Protein AF-A0A9D1JFR8-F1 (afdb_monomer)

Structure (mmCIF, N/CA/C/O backbone):
data_AF-A0A9D1JFR8-F1
#
_entry.id   AF-A0A9D1JFR8-F1
#
loop_
_atom_site.group_PDB
_atom_site.id
_atom_site.type_symbol
_atom_site.label_atom_id
_atom_site.label_alt_id
_atom_site.label_comp_id
_atom_site.label_asym_id
_atom_site.label_entity_id
_atom_site.label_seq_id
_atom_site.pdbx_PDB_ins_code
_atom_site.Cartn_x
_atom_site.Cartn_y
_atom_site.Cartn_z
_atom_site.occupancy
_atom_site.B_iso_or_equiv
_atom_site.auth_seq_id
_atom_site.auth_comp_id
_atom_site.auth_asym_id
_atom_site.auth_atom_id
_atom_site.pdbx_PDB_model_num
ATOM 1 N N . MET A 1 1 ? -5.223 -2.509 -13.364 1.00 61.97 1 MET A N 1
ATOM 2 C CA . MET A 1 1 ? -5.330 -2.489 -11.900 1.00 61.97 1 MET A CA 1
ATOM 3 C C . MET A 1 1 ? -6.647 -1.844 -11.552 1.00 61.97 1 MET A C 1
ATOM 5 O O . MET A 1 1 ? -6.771 -0.625 -11.632 1.00 61.97 1 MET A O 1
ATOM 9 N N . ASP A 1 2 ? -7.640 -2.679 -11.281 1.00 76.25 2 ASP A N 1
ATOM 10 C CA . ASP A 1 2 ? -8.967 -2.238 -10.856 1.00 76.25 2 ASP A CA 1
ATOM 11 C C . ASP A 1 2 ? -8.998 -2.009 -9.341 1.00 76.25 2 ASP A C 1
ATOM 13 O O . ASP A 1 2 ? -8.180 -2.548 -8.592 1.00 76.25 2 ASP A O 1
ATOM 17 N N . SER A 1 3 ? -9.959 -1.219 -8.862 1.00 74.12 3 SER A N 1
ATOM 18 C CA . SER A 1 3 ? -10.105 -0.927 -7.428 1.00 74.12 3 SER A CA 1
ATOM 19 C C . SER A 1 3 ? -10.303 -2.192 -6.584 1.00 74.12 3 SER A C 1
ATOM 21 O O . SER A 1 3 ? -9.810 -2.270 -5.460 1.00 74.12 3 SER A O 1
ATOM 23 N N . THR A 1 4 ? -10.964 -3.211 -7.137 1.00 77.50 4 THR A N 1
ATOM 24 C CA . THR A 1 4 ? -11.127 -4.531 -6.514 1.00 77.50 4 THR A CA 1
ATOM 25 C C . THR A 1 4 ? -9.790 -5.242 -6.312 1.00 77.50 4 THR A C 1
ATOM 27 O O . THR A 1 4 ? -9.571 -5.846 -5.268 1.00 77.50 4 THR A O 1
ATOM 30 N N . GLU A 1 5 ? -8.877 -5.117 -7.272 1.00 75.69 5 GLU A N 1
ATOM 31 C CA . GLU A 1 5 ? -7.552 -5.741 -7.246 1.00 75.69 5 G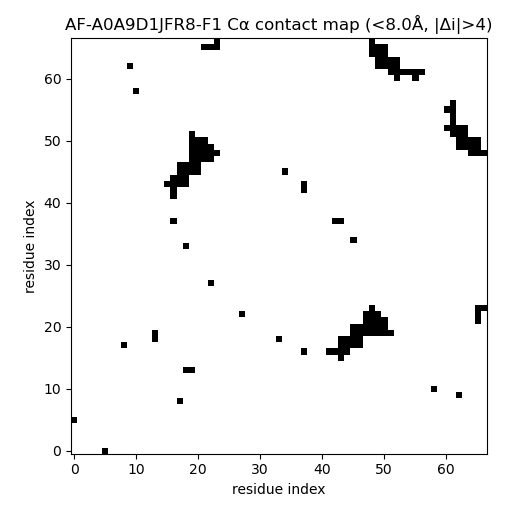LU A CA 1
ATOM 32 C C . GLU A 1 5 ? -6.669 -5.110 -6.155 1.00 75.69 5 GLU A C 1
ATOM 34 O O . GLU A 1 5 ? -5.987 -5.811 -5.413 1.00 75.69 5 GLU A O 1
ATOM 39 N N . ILE A 1 6 ? -6.765 -3.787 -5.970 1.00 75.88 6 ILE A N 1
ATOM 40 C CA . ILE A 1 6 ? -6.101 -3.060 -4.872 1.00 75.88 6 ILE A CA 1
ATOM 41 C C . ILE A 1 6 ? -6.643 -3.514 -3.510 1.00 75.88 6 ILE A C 1
ATOM 43 O O . ILE A 1 6 ? -5.880 -3.733 -2.572 1.00 75.88 6 ILE A O 1
ATOM 47 N N . LEU A 1 7 ? -7.961 -3.689 -3.398 1.00 75.06 7 LEU A N 1
ATOM 48 C CA . LEU A 1 7 ? -8.611 -4.194 -2.185 1.00 75.06 7 LEU A CA 1
ATOM 49 C C . LEU A 1 7 ? -8.190 -5.629 -1.851 1.00 75.06 7 LEU A C 1
ATOM 51 O O . LEU A 1 7 ? -8.012 -5.953 -0.676 1.00 75.06 7 LEU A O 1
ATOM 55 N N . GLU A 1 8 ? -8.017 -6.490 -2.854 1.00 76.50 8 GLU A N 1
ATOM 56 C CA . GLU A 1 8 ? -7.468 -7.829 -2.641 1.00 76.50 8 GLU A CA 1
ATOM 57 C C . GLU A 1 8 ? -6.005 -7.774 -2.198 1.0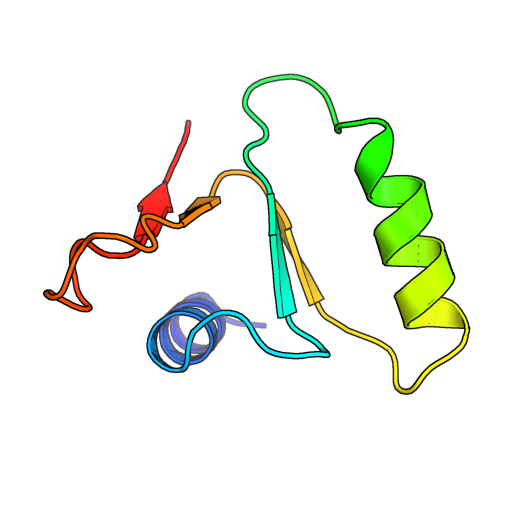0 76.50 8 GLU A C 1
ATOM 59 O O . GLU A 1 8 ? -5.658 -8.432 -1.219 1.00 76.50 8 GLU A O 1
ATOM 64 N N . LEU A 1 9 ? -5.174 -6.934 -2.823 1.00 73.62 9 LEU A N 1
ATOM 65 C CA . LEU A 1 9 ? -3.779 -6.730 -2.414 1.00 73.62 9 LEU A CA 1
ATOM 66 C C . LEU A 1 9 ? -3.669 -6.287 -0.947 1.00 73.62 9 LEU A C 1
ATOM 68 O O . LEU A 1 9 ? -2.890 -6.867 -0.193 1.00 73.62 9 LEU A O 1
ATOM 72 N N . LEU A 1 10 ? -4.504 -5.340 -0.509 1.00 73.69 10 LEU A N 1
ATOM 73 C CA . LEU A 1 10 ? -4.548 -4.887 0.887 1.00 73.69 10 LEU A CA 1
ATOM 74 C C . LEU A 1 10 ? -4.996 -5.995 1.852 1.00 73.69 10 LEU A C 1
ATOM 76 O O . LEU A 1 10 ? -4.464 -6.103 2.955 1.00 73.69 10 LEU A O 1
ATOM 80 N N . LYS A 1 11 ? -5.924 -6.876 1.452 1.00 69.06 11 LYS A N 1
ATOM 81 C CA . LYS A 1 11 ? -6.351 -8.013 2.294 1.00 69.06 11 LYS A CA 1
ATOM 82 C C . LYS A 1 11 ? -5.221 -9.001 2.587 1.00 69.06 11 LYS A C 1
ATOM 84 O O . LYS A 1 11 ? -5.240 -9.631 3.644 1.00 69.06 11 LYS A O 1
ATOM 89 N N . PHE A 1 12 ? -4.254 -9.149 1.681 1.00 66.56 12 PHE A N 1
ATOM 90 C CA . PHE A 1 12 ? -3.108 -10.043 1.874 1.00 66.56 12 PHE A CA 1
ATOM 91 C C . PHE A 1 12 ? -1.972 -9.433 2.719 1.00 66.56 12 PHE A C 1
ATOM 93 O O . PHE A 1 12 ? -1.054 -10.174 3.090 1.00 66.56 12 PHE A O 1
ATOM 100 N N . GLY A 1 13 ? -2.074 -8.148 3.087 1.00 61.69 13 GLY A N 1
ATOM 101 C CA . GLY A 1 13 ? -1.112 -7.415 3.918 1.00 61.69 13 GLY A CA 1
ATOM 102 C C . GLY A 1 13 ? 0.110 -6.892 3.152 1.00 61.69 13 GLY A C 1
ATOM 103 O O . GLY A 1 13 ? 0.329 -7.279 2.003 1.00 61.69 13 GLY A O 1
ATOM 104 N N . GLU A 1 14 ? 0.931 -6.046 3.791 1.00 60.25 14 GLU A N 1
ATOM 105 C CA . GLU A 1 14 ? 2.243 -5.663 3.247 1.00 60.25 14 GLU A CA 1
ATOM 106 C C . GLU A 1 14 ? 3.087 -6.912 2.929 1.00 60.25 14 GLU A C 1
ATOM 108 O O . GLU A 1 14 ? 3.219 -7.855 3.721 1.00 60.25 14 GLU A O 1
ATOM 113 N N . ARG A 1 15 ? 3.643 -6.940 1.718 1.00 66.19 15 ARG A N 1
ATOM 114 C CA . ARG A 1 15 ? 4.484 -8.022 1.191 1.00 66.19 15 ARG A CA 1
ATOM 115 C C . ARG A 1 15 ? 5.778 -7.413 0.676 1.00 66.19 15 ARG A C 1
ATOM 117 O O . ARG A 1 15 ? 5.858 -6.220 0.435 1.00 66.19 15 ARG A O 1
ATOM 124 N N . ILE A 1 16 ? 6.759 -8.267 0.396 1.00 59.47 16 ILE A N 1
ATOM 125 C CA . ILE A 1 16 ? 8.057 -7.870 -0.181 1.00 59.47 16 ILE A CA 1
ATOM 126 C C . ILE A 1 16 ? 7.883 -7.018 -1.458 1.00 59.47 16 ILE A C 1
ATOM 128 O O . ILE A 1 16 ? 8.727 -6.181 -1.751 1.00 59.47 16 ILE A O 1
ATOM 132 N N . ASN A 1 17 ? 6.759 -7.189 -2.166 1.00 61.72 17 ASN A N 1
ATOM 133 C CA . ASN A 1 17 ? 6.448 -6.503 -3.418 1.00 61.72 17 ASN A CA 1
ATOM 134 C C . ASN A 1 17 ? 5.287 -5.493 -3.280 1.00 61.72 17 ASN A C 1
ATOM 136 O O . ASN A 1 17 ? 4.783 -5.026 -4.299 1.00 61.72 17 ASN A O 1
ATOM 140 N N . LEU A 1 18 ? 4.804 -5.199 -2.067 1.00 69.81 18 LEU A N 1
ATOM 141 C CA . LEU A 1 18 ? 3.724 -4.240 -1.814 1.00 69.81 18 LEU A CA 1
ATOM 142 C C . LEU A 1 18 ? 4.078 -3.383 -0.599 1.00 69.81 18 LEU A C 1
ATOM 144 O O . LEU A 1 18 ? 4.023 -3.876 0.523 1.00 69.81 18 LEU A O 1
ATOM 148 N N . GLU A 1 19 ? 4.388 -2.112 -0.841 1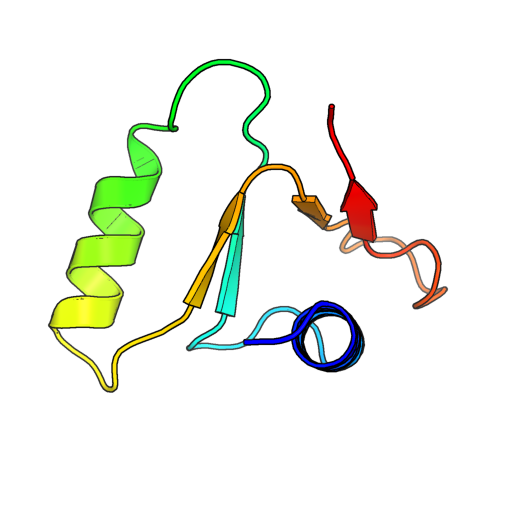.00 75.44 19 GLU A N 1
ATOM 149 C CA . GLU A 1 19 ? 4.675 -1.121 0.201 1.00 75.44 19 GLU A CA 1
ATOM 150 C C . GLU A 1 19 ? 3.516 -0.123 0.294 1.00 75.44 19 GLU A C 1
ATOM 152 O O . GLU A 1 19 ? 3.130 0.481 -0.716 1.00 75.44 19 GLU A O 1
ATOM 157 N N . CYS A 1 20 ? 2.992 0.103 1.500 1.00 76.81 20 CYS A N 1
ATOM 158 C CA . CYS A 1 20 ? 1.989 1.134 1.758 1.00 76.81 20 CYS A CA 1
ATOM 159 C C . CYS A 1 20 ? 2.645 2.351 2.419 1.00 76.81 20 CYS A C 1
ATOM 161 O O . CYS A 1 20 ? 3.273 2.251 3.471 1.00 76.81 20 CYS A O 1
ATOM 163 N N . LYS A 1 21 ? 2.483 3.542 1.833 1.00 75.94 21 LYS A N 1
ATOM 164 C CA . LYS A 1 21 ? 2.958 4.789 2.443 1.00 75.94 21 LYS A CA 1
ATOM 165 C C . LYS A 1 21 ? 1.840 5.807 2.618 1.00 75.94 21 LYS A C 1
ATOM 167 O O . LYS A 1 21 ? 1.095 6.141 1.692 1.00 75.94 21 LYS A O 1
ATOM 172 N N . LYS A 1 22 ? 1.827 6.413 3.806 1.00 76.38 22 LYS A N 1
ATOM 173 C CA . LYS A 1 22 ? 1.038 7.607 4.095 1.00 76.38 22 LYS A CA 1
ATOM 174 C C . LYS A 1 22 ? 1.520 8.759 3.214 1.00 76.38 22 LYS A C 1
ATOM 176 O O . LYS A 1 22 ? 2.698 9.117 3.246 1.00 76.38 22 LYS A O 1
ATOM 181 N N . ALA A 1 23 ? 0.616 9.340 2.436 1.00 66.06 23 ALA A N 1
ATOM 182 C CA . ALA A 1 23 ? 0.906 10.501 1.608 1.00 66.06 23 ALA A CA 1
ATOM 183 C C . ALA A 1 23 ? -0.334 11.396 1.564 1.00 66.06 23 ALA A C 1
ATOM 185 O O . ALA A 1 23 ? -1.310 11.053 0.914 1.00 66.06 2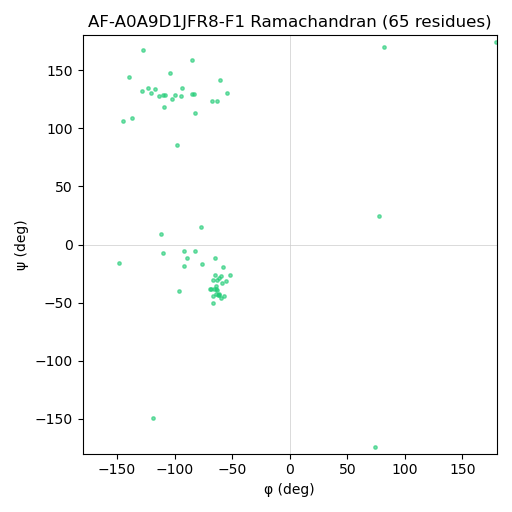3 ALA A O 1
ATOM 186 N N . GLU A 1 24 ? -0.277 12.525 2.272 1.00 63.88 24 GLU A N 1
ATOM 187 C CA . GLU A 1 24 ? -1.387 13.491 2.344 1.00 63.88 24 GLU A CA 1
ATOM 188 C C . GLU A 1 24 ? -1.213 14.638 1.336 1.00 63.88 24 GLU A C 1
ATOM 190 O O . GLU A 1 24 ? -2.163 15.105 0.723 1.00 63.88 24 GLU A O 1
ATOM 195 N N . SER A 1 25 ? 0.008 15.149 1.140 1.00 62.66 25 SER A N 1
ATOM 196 C CA . SER A 1 25 ? 0.218 16.304 0.238 1.00 62.66 25 SER A CA 1
ATOM 197 C C . SER A 1 25 ? 1.559 16.322 -0.487 1.00 62.66 25 SER A C 1
ATOM 199 O O . SER A 1 25 ? 1.743 17.075 -1.442 1.00 62.66 25 SER A O 1
ATOM 201 N N . LYS A 1 26 ? 2.525 15.519 -0.034 1.00 65.69 26 LYS A N 1
ATOM 202 C CA . LYS A 1 26 ? 3.848 15.395 -0.647 1.00 65.69 26 LYS A CA 1
ATOM 203 C C . LYS A 1 26 ? 4.279 13.941 -0.634 1.00 65.69 26 LYS A C 1
ATOM 205 O O . LYS A 1 26 ? 4.014 13.221 0.326 1.00 65.69 26 LYS A O 1
ATOM 210 N N . LEU A 1 27 ? 4.977 13.548 -1.692 1.00 69.69 27 LEU A N 1
ATOM 211 C CA . LEU A 1 27 ? 5.604 12.241 -1.784 1.00 69.69 27 LEU A CA 1
ATOM 212 C C . LEU A 1 27 ? 6.749 12.167 -0.752 1.00 69.69 27 LEU A C 1
ATOM 214 O O . LEU A 1 27 ? 7.622 13.041 -0.775 1.00 69.69 27 LEU A O 1
ATOM 218 N N . PRO A 1 28 ? 6.763 11.186 0.167 1.00 69.50 28 PRO A N 1
ATOM 219 C CA . PRO A 1 28 ? 7.857 11.033 1.120 1.00 69.50 28 PRO A CA 1
ATOM 220 C C . PRO A 1 28 ? 9.187 10.793 0.398 1.00 69.50 28 PRO A C 1
ATOM 222 O O . PRO A 1 28 ? 9.241 10.027 -0.560 1.00 69.50 28 PRO A O 1
ATOM 225 N N . ASN A 1 29 ? 10.290 11.364 0.893 1.00 70.69 29 ASN A N 1
ATOM 226 C CA . ASN A 1 29 ? 11.620 11.088 0.325 1.00 70.69 29 ASN A CA 1
ATOM 227 C C . ASN A 1 29 ? 11.997 9.596 0.405 1.00 70.69 29 ASN A C 1
ATOM 229 O O . ASN A 1 29 ? 12.724 9.106 -0.455 1.00 70.69 29 ASN A O 1
ATOM 233 N N . SER A 1 30 ? 11.446 8.865 1.382 1.00 71.38 30 SER A N 1
ATOM 234 C CA . SER A 1 30 ? 11.620 7.415 1.545 1.00 71.38 30 SER A CA 1
ATOM 235 C C . SER A 1 30 ? 11.017 6.584 0.407 1.00 71.38 30 SER A C 1
ATOM 237 O O . SER A 1 30 ? 11.290 5.394 0.307 1.00 71.38 30 SER A O 1
ATOM 239 N N . VAL A 1 31 ? 10.216 7.184 -0.479 1.00 76.75 31 VAL A N 1
ATOM 240 C CA . VAL A 1 31 ? 9.702 6.505 -1.677 1.00 76.75 31 VAL A CA 1
ATOM 241 C C . VAL A 1 31 ? 10.817 6.154 -2.643 1.00 76.75 31 VAL A C 1
ATOM 243 O O . VAL A 1 31 ? 10.772 5.090 -3.249 1.00 76.75 31 VAL A O 1
ATOM 246 N N . TRP A 1 32 ? 11.817 7.022 -2.791 1.00 79.94 32 TRP A N 1
ATOM 247 C CA . TRP A 1 32 ? 12.916 6.780 -3.723 1.00 79.94 32 TRP A CA 1
ATOM 248 C C . TRP A 1 32 ? 13.772 5.589 -3.298 1.00 79.94 32 TRP A C 1
ATOM 250 O O . TRP A 1 32 ? 14.286 4.871 -4.153 1.00 79.94 32 TRP A O 1
ATOM 260 N N . GLU A 1 33 ? 13.868 5.344 -1.991 1.00 76.25 33 GLU A N 1
ATOM 261 C CA . GLU A 1 33 ? 14.521 4.157 -1.444 1.00 76.25 33 GLU A CA 1
ATOM 262 C C . GLU A 1 33 ? 13.732 2.894 -1.804 1.00 76.25 33 GLU A C 1
ATOM 264 O O . GLU A 1 33 ? 14.300 1.990 -2.412 1.00 76.25 33 GLU A O 1
ATOM 269 N N . THR A 1 34 ? 12.415 2.865 -1.554 1.00 76.62 34 THR A N 1
ATOM 270 C CA . THR A 1 34 ? 11.549 1.732 -1.934 1.00 76.62 34 THR A CA 1
ATOM 271 C C . THR A 1 34 ? 11.535 1.503 -3.448 1.00 76.62 34 THR A C 1
ATOM 273 O O . THR A 1 34 ? 11.646 0.369 -3.905 1.00 76.62 34 THR A O 1
ATOM 276 N N . TYR A 1 35 ? 11.454 2.573 -4.242 1.00 79.50 35 TYR A N 1
ATOM 277 C CA . TYR A 1 35 ? 11.510 2.504 -5.702 1.00 79.50 35 TYR A CA 1
ATOM 278 C C . TYR A 1 35 ? 12.830 1.893 -6.180 1.00 79.50 35 TYR A C 1
ATOM 280 O O . TYR A 1 35 ? 12.826 1.001 -7.025 1.00 79.50 35 TYR A O 1
ATOM 288 N N . SER A 1 36 ? 13.956 2.336 -5.613 1.00 79.88 36 SER A N 1
ATOM 289 C CA . SER A 1 36 ? 15.274 1.775 -5.913 1.00 79.88 36 SER A CA 1
ATOM 290 C C . SER A 1 36 ? 15.354 0.298 -5.522 1.00 79.88 36 SER A C 1
ATOM 292 O O . SER A 1 36 ? 15.830 -0.522 -6.305 1.00 79.88 36 SER A O 1
ATOM 294 N N . SER A 1 37 ? 14.842 -0.082 -4.348 1.00 78.88 37 SER A N 1
ATOM 295 C CA . SER A 1 37 ? 14.800 -1.482 -3.915 1.00 78.88 37 SER A CA 1
ATOM 296 C C . SER A 1 37 ? 13.961 -2.354 -4.847 1.00 78.88 37 SER A C 1
ATOM 298 O O . SER A 1 37 ? 14.427 -3.423 -5.222 1.00 78.88 37 SER A O 1
ATOM 300 N N . PHE A 1 38 ? 12.785 -1.895 -5.280 1.00 80.75 38 PHE A N 1
ATOM 301 C CA . PHE A 1 38 ? 11.927 -2.638 -6.210 1.00 80.75 38 PHE A CA 1
ATOM 302 C C . PHE A 1 38 ? 12.524 -2.732 -7.616 1.00 80.75 38 PHE A C 1
ATOM 304 O O . PHE A 1 38 ? 12.438 -3.783 -8.243 1.00 80.75 38 PHE A O 1
ATOM 311 N N . ALA A 1 39 ? 13.177 -1.677 -8.109 1.00 80.69 39 ALA A N 1
ATOM 312 C CA . ALA A 1 39 ? 13.828 -1.693 -9.421 1.00 80.69 39 ALA A CA 1
ATOM 313 C C . ALA A 1 39 ? 15.000 -2.688 -9.504 1.00 80.69 39 ALA A C 1
ATOM 315 O O . ALA A 1 39 ? 15.323 -3.164 -10.589 1.00 80.69 39 ALA A O 1
ATOM 316 N N . ASN A 1 40 ? 15.635 -2.991 -8.369 1.00 80.94 40 ASN A N 1
ATOM 317 C CA . ASN A 1 40 ? 16.742 -3.944 -8.279 1.00 80.94 40 ASN A CA 1
ATOM 318 C C . ASN A 1 40 ? 16.293 -5.387 -7.970 1.00 80.94 40 ASN A C 1
ATOM 320 O O . ASN A 1 40 ? 17.135 -6.284 -7.941 1.00 80.94 40 ASN A O 1
ATOM 324 N N . THR A 1 41 ? 15.004 -5.620 -7.709 1.00 74.12 41 THR A N 1
ATOM 325 C CA . THR A 1 41 ? 14.433 -6.942 -7.397 1.00 74.12 41 THR A CA 1
ATOM 326 C C . THR A 1 41 ? 13.376 -7.331 -8.443 1.00 74.12 41 THR A C 1
ATOM 328 O O . THR A 1 41 ? 13.492 -6.949 -9.603 1.00 74.12 41 THR A O 1
ATOM 331 N N . ASP A 1 42 ? 12.352 -8.104 -8.072 1.00 74.44 42 ASP A N 1
ATOM 332 C CA . ASP A 1 42 ? 11.257 -8.540 -8.959 1.00 74.44 42 ASP A CA 1
ATOM 333 C C . ASP A 1 42 ? 10.206 -7.437 -9.226 1.00 74.44 42 ASP A C 1
ATOM 335 O O . ASP A 1 42 ? 9.093 -7.705 -9.686 1.00 74.44 42 ASP A O 1
ATOM 339 N N . GLY A 1 43 ? 10.532 -6.176 -8.924 1.00 77.12 43 GLY A N 1
ATOM 340 C CA . GLY A 1 43 ? 9.574 -5.078 -8.939 1.00 77.12 43 GLY A CA 1
ATOM 341 C C . GLY A 1 43 ? 8.615 -5.107 -7.747 1.00 77.12 43 GLY A C 1
ATOM 342 O O . GLY A 1 43 ? 8.733 -5.905 -6.817 1.00 77.12 43 GLY A O 1
ATOM 343 N N . GLY A 1 44 ? 7.643 -4.198 -7.767 1.00 81.69 44 GLY A N 1
ATOM 344 C CA . GLY A 1 44 ? 6.630 -4.107 -6.725 1.00 81.69 44 GLY A CA 1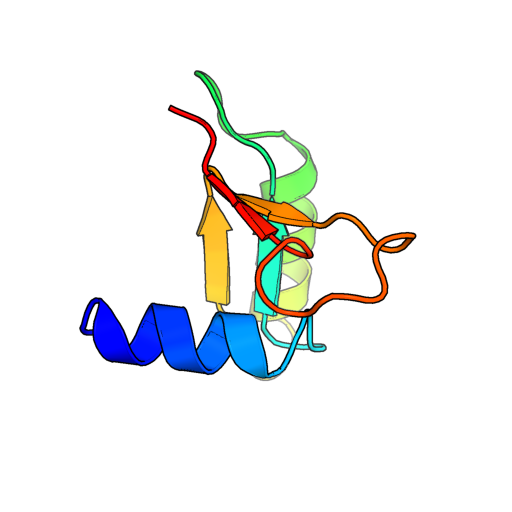
ATOM 345 C C . GLY A 1 44 ? 5.643 -2.971 -6.956 1.00 81.69 44 GLY A C 1
ATOM 346 O O . GLY A 1 44 ? 5.777 -2.173 -7.884 1.00 81.69 44 GLY A O 1
ATOM 347 N N . VAL A 1 45 ? 4.634 -2.914 -6.098 1.00 81.31 45 VAL A N 1
ATOM 348 C CA . VAL A 1 45 ? 3.580 -1.903 -6.086 1.00 81.31 45 VAL A CA 1
ATOM 349 C C . VAL A 1 45 ? 3.782 -1.020 -4.859 1.00 81.31 45 VAL A C 1
ATOM 351 O O . VAL A 1 45 ? 3.908 -1.516 -3.743 1.00 81.31 45 VAL A O 1
ATOM 354 N N . ILE A 1 46 ? 3.807 0.297 -5.062 1.00 81.69 46 ILE A N 1
ATOM 355 C CA . ILE A 1 46 ? 3.818 1.274 -3.968 1.00 81.69 46 ILE A CA 1
ATOM 356 C C . ILE A 1 46 ? 2.454 1.956 -3.950 1.00 81.69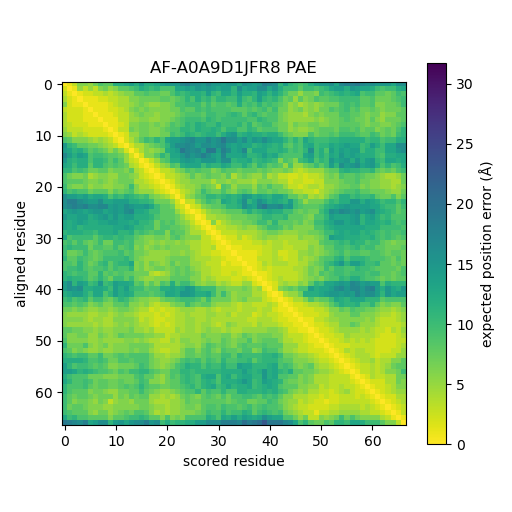 46 ILE A C 1
ATOM 358 O O . ILE A 1 46 ? 2.070 2.598 -4.930 1.00 81.69 46 ILE A O 1
ATOM 362 N N . LEU A 1 47 ? 1.720 1.809 -2.848 1.00 80.50 47 LEU A N 1
ATOM 363 C CA . LEU A 1 47 ? 0.426 2.452 -2.644 1.00 80.50 47 LEU A CA 1
ATOM 364 C C . LEU A 1 47 ? 0.588 3.703 -1.779 1.00 80.50 47 LEU A C 1
ATOM 366 O O . LEU A 1 47 ? 1.168 3.657 -0.695 1.00 80.50 47 LEU A O 1
ATOM 370 N N . PHE A 1 48 ? 0.046 4.819 -2.264 1.00 83.62 48 PHE A N 1
ATOM 371 C CA . PHE A 1 48 ? 0.048 6.108 -1.575 1.00 83.62 48 PHE A CA 1
ATOM 372 C C . PHE A 1 48 ? -1.319 6.425 -0.981 1.00 83.62 48 PHE A C 1
ATOM 374 O O . PHE A 1 48 ? -2.343 6.061 -1.553 1.00 83.62 48 PHE A O 1
ATOM 381 N N . GLY A 1 49 ? -1.325 7.134 0.150 1.00 80.19 49 GLY A N 1
ATOM 382 C CA . GLY A 1 49 ? -2.567 7.513 0.831 1.00 80.19 49 GLY A CA 1
ATOM 383 C C . GLY A 1 49 ? -3.186 6.356 1.616 1.00 80.19 49 GLY A C 1
ATOM 384 O O . GLY A 1 49 ? -4.390 6.345 1.859 1.00 80.19 49 GLY A O 1
ATOM 385 N N . ILE A 1 50 ? -2.372 5.378 2.023 1.00 81.81 50 ILE A N 1
ATOM 386 C CA . ILE A 1 50 ? -2.791 4.255 2.866 1.00 81.81 50 ILE A CA 1
ATOM 387 C C . ILE A 1 50 ? -1.832 4.157 4.050 1.00 81.81 50 ILE A C 1
ATOM 389 O O . ILE A 1 50 ? -0.615 4.217 3.884 1.00 81.81 50 ILE A O 1
ATOM 393 N N . GLU A 1 51 ? -2.388 4.030 5.249 1.00 81.50 51 GLU A N 1
ATOM 394 C CA . GLU A 1 51 ? -1.652 3.810 6.492 1.00 81.50 51 GLU A CA 1
ATOM 395 C C . GLU A 1 51 ? -1.988 2.419 7.040 1.00 81.50 51 GLU A C 1
ATOM 397 O O . GLU A 1 51 ? -3.166 2.077 7.180 1.00 81.50 51 GLU A O 1
ATOM 402 N N . GLU A 1 52 ? -0.955 1.621 7.327 1.00 80.88 52 GLU A N 1
ATOM 403 C CA . GLU A 1 52 ? -1.093 0.300 7.941 1.00 80.88 52 GLU A CA 1
ATOM 404 C C . GLU A 1 52 ? -0.947 0.368 9.468 1.00 80.88 52 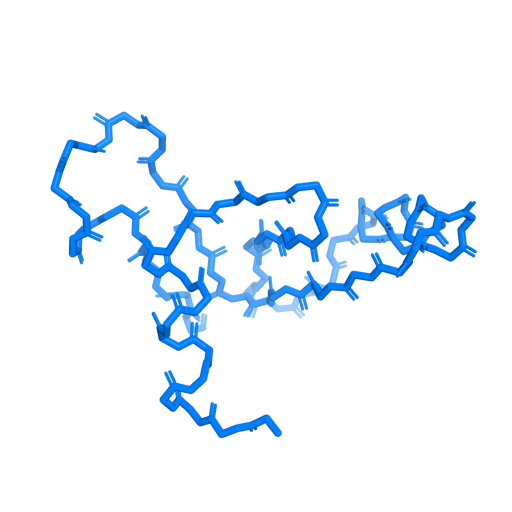GLU A C 1
ATOM 406 O O . GLU A 1 52 ? 0.050 0.842 10.018 1.00 80.88 52 GLU A O 1
ATOM 411 N N . HIS A 1 53 ? -1.929 -0.198 10.163 1.00 82.00 53 HIS A N 1
ATOM 412 C CA . HIS A 1 53 ? -1.980 -0.343 11.611 1.00 82.00 53 HIS A CA 1
ATOM 413 C C . HIS A 1 53 ? -1.530 -1.748 12.016 1.00 82.00 53 HIS A C 1
ATOM 415 O O . HIS A 1 53 ? -2.345 -2.636 12.252 1.00 82.00 53 HIS A O 1
ATOM 421 N N . LEU A 1 54 ? -0.218 -1.948 12.174 1.00 77.56 54 LEU A N 1
ATOM 422 C CA . LEU A 1 54 ? 0.380 -3.244 12.554 1.00 77.56 54 LEU A CA 1
ATOM 423 C C . LEU A 1 54 ? -0.126 -3.821 13.893 1.00 77.56 54 LEU A C 1
ATOM 425 O O . LEU A 1 54 ? 0.055 -5.006 14.166 1.00 77.56 54 LEU A O 1
ATOM 429 N N . LYS A 1 55 ? -0.717 -2.982 14.751 1.00 80.94 55 LYS A N 1
ATOM 430 C CA . LYS A 1 55 ? -1.263 -3.375 16.062 1.00 80.94 55 LYS A CA 1
ATOM 431 C C . LYS A 1 55 ? -2.726 -3.817 16.006 1.00 80.94 55 LYS A C 1
ATOM 433 O O . LYS A 1 55 ? -3.223 -4.336 17.001 1.00 80.94 55 LYS A O 1
ATOM 438 N N . GLU A 1 56 ? -3.409 -3.582 14.890 1.00 80.56 56 GLU A N 1
ATOM 439 C CA . GLU A 1 56 ? -4.815 -3.926 14.717 1.00 80.56 56 GLU A CA 1
ATOM 440 C C . GLU A 1 56 ? -4.947 -5.384 14.263 1.00 80.56 56 GLU A C 1
ATOM 442 O O . GLU A 1 56 ? -4.281 -5.832 13.325 1.00 80.56 56 GLU A O 1
ATOM 447 N N . THR A 1 57 ? -5.789 -6.144 14.959 1.00 77.62 57 THR A N 1
ATOM 448 C CA . THR A 1 57 ? -6.032 -7.564 14.670 1.00 77.62 57 THR A CA 1
ATOM 449 C C . THR A 1 57 ? -7.204 -7.759 13.714 1.00 77.62 57 THR A C 1
ATOM 451 O O . THR A 1 57 ? -7.302 -8.810 13.078 1.00 77.62 57 THR A O 1
ATOM 454 N N . ASP A 1 58 ? -8.070 -6.754 13.566 1.00 79.81 58 ASP A N 1
ATOM 455 C CA . ASP A 1 58 ? -9.148 -6.751 12.582 1.00 79.81 5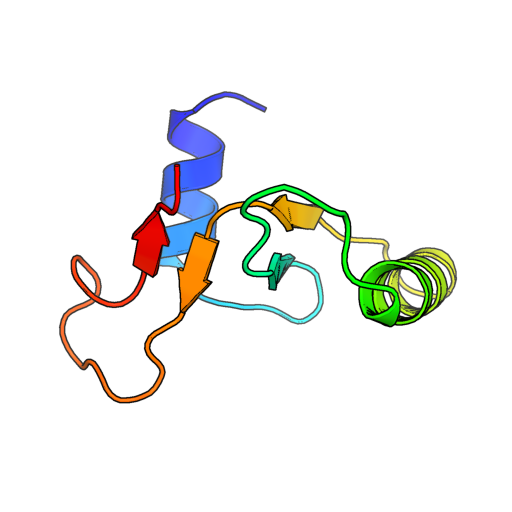8 ASP A CA 1
ATOM 456 C C . ASP A 1 58 ? -8.635 -6.326 11.195 1.00 79.81 58 ASP A C 1
ATOM 458 O O . ASP A 1 58 ? -8.278 -5.170 10.960 1.00 79.81 58 ASP A O 1
ATOM 462 N N . TYR A 1 59 ? -8.649 -7.256 10.237 1.00 72.00 59 TYR A N 1
ATOM 463 C CA . TYR A 1 59 ? -8.213 -7.011 8.856 1.00 72.00 59 TYR A CA 1
ATOM 464 C C . TYR A 1 59 ? -8.936 -5.841 8.179 1.00 72.00 59 TYR A C 1
ATOM 466 O O . TYR A 1 59 ? -8.335 -5.156 7.354 1.00 72.00 59 TYR A O 1
ATOM 474 N N . ASN A 1 60 ? -10.199 -5.577 8.529 1.00 77.12 60 ASN A N 1
ATOM 475 C CA . ASN A 1 60 ? -10.965 -4.483 7.925 1.00 77.12 60 ASN A CA 1
ATOM 476 C C . ASN A 1 60 ? -10.561 -3.108 8.470 1.00 77.12 60 ASN A C 1
ATOM 478 O O . ASN A 1 60 ? -10.904 -2.094 7.871 1.00 77.12 60 ASN A O 1
ATOM 482 N N . LYS A 1 61 ? -9.861 -3.070 9.609 1.00 79.38 61 LYS A N 1
ATOM 483 C CA . LYS A 1 61 ? -9.372 -1.845 10.260 1.00 79.38 61 LYS A CA 1
ATOM 484 C C . LYS A 1 61 ? -7.855 -1.697 10.180 1.00 79.38 61 LYS A C 1
ATOM 486 O O . LYS A 1 61 ? -7.324 -0.653 10.544 1.00 79.38 61 LYS A O 1
ATOM 491 N N . ARG A 1 62 ? -7.163 -2.726 9.684 1.00 80.25 62 ARG A N 1
ATOM 492 C CA . ARG A 1 62 ? -5.708 -2.744 9.528 1.00 80.25 62 ARG A CA 1
ATOM 493 C C . ARG A 1 62 ? -5.202 -1.662 8.578 1.00 80.25 62 ARG A C 1
ATOM 495 O O . ARG A 1 62 ? -4.090 -1.193 8.765 1.00 80.25 62 ARG A O 1
ATOM 502 N N . PHE A 1 63 ? -6.003 -1.242 7.604 1.00 81.94 63 PHE A N 1
ATOM 503 C CA . PHE A 1 63 ? -5.629 -0.195 6.657 1.00 81.94 63 PHE A CA 1
ATOM 504 C C . PHE A 1 63 ? -6.601 0.976 6.744 1.00 81.94 63 PHE A C 1
ATOM 506 O O . PHE A 1 63 ? -7.816 0.786 6.681 1.00 81.94 63 PHE A O 1
ATOM 513 N N . SER A 1 64 ? -6.067 2.189 6.854 1.00 81.56 64 SER A N 1
ATOM 514 C CA . SER A 1 64 ? -6.847 3.424 6.773 1.00 81.56 64 SER A CA 1
ATOM 515 C C . SER A 1 64 ? -6.417 4.258 5.5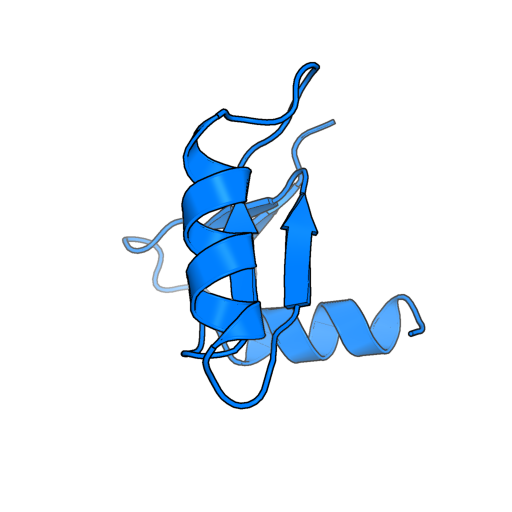76 1.00 81.56 64 SER A C 1
ATOM 517 O O . SER A 1 64 ? -5.224 4.476 5.365 1.00 81.56 64 SER A O 1
ATOM 519 N N . PHE A 1 65 ? -7.394 4.751 4.818 1.00 81.81 65 PHE A N 1
ATOM 520 C CA . PHE A 1 65 ? -7.153 5.656 3.701 1.00 81.81 65 PHE A CA 1
ATOM 521 C C . PHE A 1 65 ? -7.011 7.086 4.216 1.00 81.81 65 PHE A C 1
ATOM 523 O O . PHE A 1 65 ? -7.852 7.573 4.973 1.00 81.81 65 PHE A O 1
ATOM 530 N N . THR A 1 66 ? -5.944 7.751 3.797 1.00 72.56 66 THR A N 1
ATOM 531 C CA . THR A 1 66 ? -5.729 9.183 4.008 1.00 72.56 66 THR A CA 1
ATOM 532 C C . THR A 1 66 ? -6.264 9.906 2.773 1.00 72.56 66 THR A C 1
ATOM 534 O O . THR A 1 66 ? -6.045 9.458 1.648 1.00 72.56 66 THR A O 1
ATOM 537 N N . SER A 1 67 ? -7.016 10.988 2.987 1.00 56.97 67 SER A N 1
ATOM 538 C CA . SER A 1 67 ? -7.371 11.953 1.932 1.00 56.97 67 SER A CA 1
ATOM 539 C C . SER A 1 67 ? -6.362 13.087 1.862 1.00 56.97 67 SER A C 1
ATOM 541 O O . SER A 1 67 ? -5.618 13.260 2.855 1.00 56.97 67 SER A O 1
#

Foldseek 3Di:
DDPVVVVVVLLVPDDPQEAEDEDAPDDDPCVVVSQVSQVVDVHHDYHYQKDADPPDPDSVPRIDGHD

Secondary structure (DSSP, 8-state):
--HHHHHHHHHT-SBTTEEEE--SSS--THHHHHHHHHHTTT--EEEESEEE-TT---TTTSEEE--

Organism: NCBI:txid2840777

Mean predicted aligned error: 7.65 Å

pLDDT: mean 74.78, std 6.7, range [56.97, 83.62]

Solvent-accessible surface area (backbone atoms only — not comparable to full-atom values): 4111 Å² total; per-residue (Å²): 137,53,75,66,55,55,53,52,51,58,74,73,46,82,45,101,44,34,48,71,36,69,37,70,87,58,84,56,77,68,49,58,55,53,50,52,56,24,72,76,55,96,38,64,48,77,44,73,19,29,40,78,40,90,86,51,86,49,77,86,66,21,56,44,80,50,109

InterPro domains:
  IPR007421 Schlafen, AlbA_2 domain [PF04326] (17-53)
  IPR038461 Schlafen, AlbA_2 domain superfamily [G3DSA:3.30.950.30] (2-66)

Nearest PDB structures (foldseek):
  3ffr-assembly1_A-2  TM=3.608E-01  e=4.419E+00  Cytophaga hutchinsonii ATCC 33406
  8w19-assembly1_C  TM=3.710E-01  e=8.248E+00  Bluetongue virus (serotype 1 / isolate South Africa)
  1z69-assembly1_C  TM=3.176E-01  e=6.250E+00  Methanosarcina barkeri

Radius of gyration: 12.16 Å; Cα contacts (8 Å, |Δi|>4): 73; chains: 1; bounding box: 28×26×28 Å

Sequence (67 aa):
MDSTEILELLKFGERINLECKKAESKLPNSVWETYSSFANTDGGVILFGIEEHLKETDYNKRFSFTS